Protein AF-A0A1M5WER7-F1 (afdb_monomer)

pLDDT: mean 92.25, std 6.94, range [67.25, 98.0]

Mean predicted aligned error: 3.52 Å

Nearest PDB structures (foldseek):
  7qs3-assembly1_A  TM=5.728E-01  e=1.184E+00  Homo sapiens
  8fs5-assembly1_G  TM=3.573E-01  e=3.951E-01  Saccharomyces cerevisiae
  6hxy-assembly1_B-2  TM=7.843E-01  e=6.702E+00  Danio rerio
  6hxv-assembly1_B  TM=7.696E-01  e=6.702E+00  Danio rerio

Foldseek 3Di:
DDAPDDQDPVNLVVVLVVLVVCVVVVHQKDKDWDDPDPPDATWIWIWGADPQGIKIWTDGVVQQKIWIWDDHNSDTGTDDMDHD

Sequence (84 aa):
MKPYYDLDLTTRNRIIGLIKQCEISNLGNVSFEYYPTPRNEAKTFHMEQNNLGWELVVSERRSGTRDVYEIVGDQITYDYSEKD

Radius of gyration: 12.48 Å; 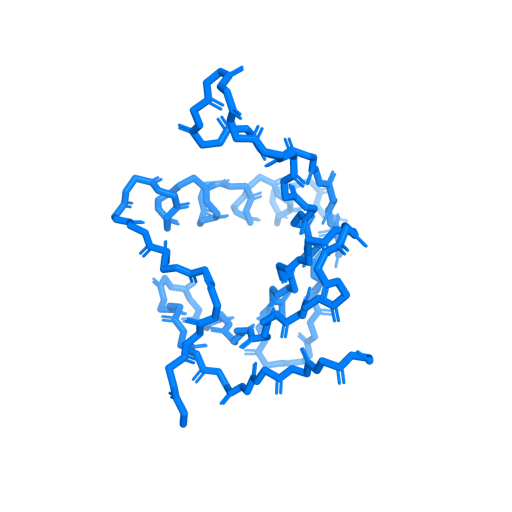Cα contacts (8 Å, |Δi|>4): 136; chains: 1; bounding box: 30×30×31 Å

Secondary structure (DSSP, 8-state):
---SS---HHHHHHHHHHHHHHHHTT-SEEEEEE-SSTTSPPEEEEEEE-SSSEEEEEEETTTTEEEEEEEETTEEEEEEEEE-

Solvent-accessible surface area (backbone atoms only — not comparable to full-atom values): 4941 Å² total; per-residue (Å²): 136,81,64,93,68,83,78,48,72,69,56,48,53,50,52,54,53,49,51,55,50,28,61,76,67,74,43,61,60,54,72,49,79,41,63,94,41,101,84,49,75,57,30,40,39,40,36,39,59,56,99,82,38,33,42,39,38,42,33,34,78,91,75,38,36,34,29,37,29,44,31,49,89,92,45,79,43,81,73,53,68,52,71,113

Structure (mmCIF, N/CA/C/O backbone):
data_AF-A0A1M5WER7-F1
#
_entry.id   AF-A0A1M5WER7-F1
#
loop_
_atom_site.group_PDB
_atom_site.id
_atom_site.type_symbol
_atom_site.label_atom_id
_atom_site.label_alt_id
_atom_site.label_comp_id
_atom_site.label_asym_id
_atom_site.label_entity_id
_atom_site.label_seq_id
_atom_site.pdbx_PDB_ins_code
_atom_site.Cartn_x
_atom_site.Cartn_y
_atom_site.Cartn_z
_atom_site.occupancy
_atom_site.B_iso_or_equiv
_atom_site.auth_seq_id
_atom_site.auth_comp_id
_atom_site.auth_asym_id
_atom_site.auth_atom_id
_atom_site.pdbx_PDB_model_num
ATOM 1 N N . MET A 1 1 ? -1.129 -16.418 -4.876 1.00 72.19 1 MET A N 1
ATOM 2 C CA . MET A 1 1 ? -0.183 -15.879 -5.884 1.00 72.19 1 MET A CA 1
ATOM 3 C C . MET A 1 1 ? 0.824 -14.983 -5.170 1.00 72.19 1 MET A C 1
ATOM 5 O O . MET A 1 1 ? 0.681 -14.811 -3.967 1.00 72.19 1 MET A O 1
ATOM 9 N N . LYS A 1 2 ? 1.865 -14.488 -5.847 1.00 86.75 2 LYS A N 1
ATOM 10 C CA . LYS A 1 2 ? 2.710 -13.405 -5.312 1.00 86.75 2 LYS A CA 1
ATOM 11 C C . LYS A 1 2 ? 2.267 -12.085 -5.958 1.00 86.75 2 LYS A C 1
ATOM 13 O O . LYS A 1 2 ? 1.881 -12.153 -7.126 1.00 86.75 2 LYS A O 1
ATOM 18 N N . PRO A 1 3 ? 2.342 -10.946 -5.251 1.00 92.94 3 PRO A N 1
ATOM 19 C CA . PRO A 1 3 ? 2.027 -9.650 -5.842 1.00 92.94 3 PRO A CA 1
ATOM 20 C C . PRO A 1 3 ? 3.013 -9.288 -6.959 1.00 92.94 3 PRO A C 1
ATOM 22 O O . PRO A 1 3 ? 4.171 -9.722 -6.938 1.00 92.94 3 PRO A O 1
ATOM 25 N N . TYR A 1 4 ? 2.569 -8.467 -7.910 1.00 90.81 4 TYR A N 1
ATOM 26 C CA . TYR A 1 4 ? 3.435 -7.854 -8.922 1.00 90.81 4 TYR A CA 1
ATOM 27 C C . TYR A 1 4 ? 4.369 -6.804 -8.309 1.00 90.81 4 TYR A C 1
ATOM 29 O O . TYR A 1 4 ? 5.487 -6.602 -8.790 1.00 90.81 4 TYR A O 1
ATOM 37 N N . TYR A 1 5 ? 3.945 -6.173 -7.216 1.00 88.75 5 TYR A N 1
ATOM 38 C CA . TYR A 1 5 ? 4.730 -5.239 -6.437 1.00 88.75 5 TYR A CA 1
ATOM 39 C C . TYR A 1 5 ? 4.930 -5.715 -5.000 1.00 88.75 5 TYR A C 1
ATOM 41 O O . TYR A 1 5 ? 3.994 -5.848 -4.219 1.00 88.75 5 TYR A O 1
ATOM 49 N N . ASP A 1 6 ? 6.182 -5.933 -4.609 1.00 89.00 6 ASP A N 1
ATOM 50 C CA . ASP A 1 6 ? 6.481 -6.263 -3.220 1.00 89.00 6 ASP A CA 1
ATOM 51 C C . ASP A 1 6 ? 6.540 -4.993 -2.358 1.00 89.00 6 ASP A C 1
ATOM 53 O O . ASP A 1 6 ? 7.295 -4.056 -2.641 1.00 89.00 6 ASP A O 1
ATOM 57 N N . LEU A 1 7 ? 5.731 -4.963 -1.297 1.00 92.06 7 LEU A N 1
ATOM 58 C CA . LEU A 1 7 ? 5.710 -3.871 -0.329 1.00 92.06 7 LEU A CA 1
ATOM 59 C C . LEU A 1 7 ? 6.839 -4.076 0.681 1.00 92.06 7 LEU A C 1
ATOM 61 O O . LEU A 1 7 ? 6.665 -4.771 1.689 1.00 92.06 7 LEU A O 1
ATOM 65 N N . ASP A 1 8 ? 7.980 -3.437 0.426 1.00 91.75 8 ASP A N 1
ATOM 66 C CA . ASP A 1 8 ? 9.088 -3.404 1.378 1.00 91.75 8 ASP A CA 1
ATOM 67 C C . ASP A 1 8 ? 8.696 -2.719 2.703 1.00 91.75 8 ASP A C 1
ATOM 69 O O . ASP A 1 8 ? 7.688 -2.012 2.810 1.00 91.75 8 ASP A O 1
ATOM 73 N N . LEU A 1 9 ? 9.505 -2.928 3.746 1.00 92.81 9 LEU A N 1
ATOM 74 C CA . LEU A 1 9 ? 9.222 -2.399 5.085 1.00 92.81 9 LEU A CA 1
ATOM 75 C C . LEU A 1 9 ? 9.039 -0.871 5.085 1.00 92.81 9 LEU A C 1
ATOM 77 O O . LEU A 1 9 ? 8.169 -0.344 5.776 1.00 92.81 9 LEU A O 1
ATOM 81 N N . THR A 1 10 ? 9.833 -0.156 4.288 1.00 92.44 10 THR A N 1
ATOM 82 C CA . THR A 1 10 ? 9.757 1.305 4.180 1.00 92.44 10 THR A CA 1
ATOM 83 C C . THR A 1 10 ? 8.423 1.753 3.589 1.00 92.44 10 THR A C 1
ATOM 85 O O . THR A 1 10 ? 7.791 2.673 4.108 1.00 92.44 10 THR A O 1
ATOM 88 N N . THR A 1 11 ? 7.974 1.102 2.518 1.00 93.00 11 THR A N 1
ATOM 89 C CA . THR A 1 11 ? 6.705 1.388 1.845 1.00 93.00 11 THR A CA 1
ATOM 90 C C . THR A 1 11 ? 5.535 1.060 2.765 1.00 93.00 11 THR A C 1
ATOM 92 O O . THR A 1 11 ? 4.645 1.894 2.923 1.00 93.00 11 THR A O 1
ATOM 95 N N . ARG A 1 12 ? 5.580 -0.083 3.464 1.00 95.25 12 ARG A N 1
ATOM 96 C CA . ARG A 1 12 ? 4.582 -0.458 4.483 1.00 95.25 12 ARG A CA 1
ATOM 97 C C . ARG A 1 12 ? 4.454 0.605 5.576 1.00 95.25 12 ARG A C 1
ATOM 99 O O . ARG A 1 12 ? 3.351 1.054 5.866 1.00 95.25 12 ARG A O 1
ATOM 106 N N . ASN A 1 13 ? 5.572 1.079 6.127 1.00 95.19 13 ASN A N 1
ATOM 107 C CA . ASN A 1 13 ? 5.556 2.117 7.162 1.00 95.19 13 ASN A CA 1
ATOM 108 C C . ASN A 1 13 ? 4.964 3.445 6.660 1.00 95.19 13 ASN A C 1
ATOM 110 O O . ASN A 1 13 ? 4.255 4.122 7.403 1.00 95.19 13 ASN A O 1
ATOM 114 N N . ARG A 1 14 ? 5.226 3.817 5.399 1.00 94.06 14 ARG A N 1
ATOM 115 C CA . ARG A 1 14 ? 4.634 5.013 4.7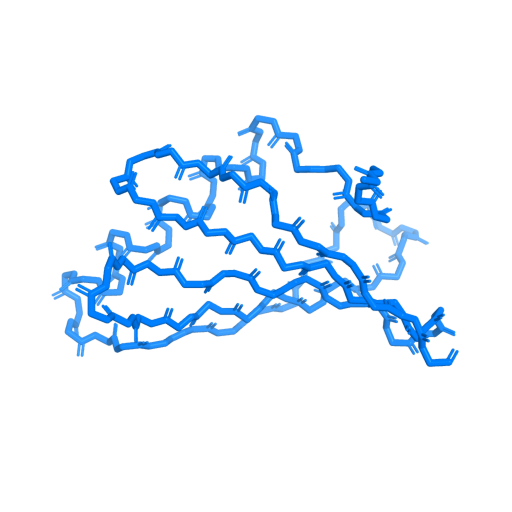75 1.00 94.06 14 ARG A CA 1
ATOM 116 C C . ARG A 1 14 ? 3.121 4.883 4.614 1.00 94.06 14 ARG A C 1
ATOM 118 O O . ARG A 1 14 ? 2.415 5.827 4.946 1.00 94.06 14 ARG A O 1
ATOM 125 N N . ILE A 1 15 ? 2.641 3.723 4.162 1.00 95.88 15 ILE A N 1
ATOM 126 C CA . ILE A 1 15 ? 1.208 3.410 4.036 1.00 95.88 15 ILE A CA 1
ATOM 127 C C . ILE A 1 15 ? 0.500 3.579 5.385 1.00 95.88 15 ILE A C 1
ATOM 129 O O . ILE A 1 15 ? -0.446 4.356 5.489 1.00 95.88 15 ILE A O 1
ATOM 133 N N . ILE A 1 16 ? 1.013 2.938 6.438 1.00 96.69 16 ILE A N 1
ATOM 134 C CA . ILE A 1 16 ? 0.440 3.044 7.788 1.00 96.69 16 ILE A CA 1
ATOM 135 C C . ILE A 1 16 ? 0.468 4.491 8.302 1.00 96.69 16 ILE A C 1
ATOM 137 O O . ILE A 1 16 ? -0.490 4.959 8.915 1.00 96.69 16 ILE A O 1
ATOM 141 N N . GLY A 1 17 ? 1.551 5.227 8.037 1.00 96.44 17 GLY A N 1
ATOM 142 C CA . GLY A 1 17 ? 1.646 6.644 8.385 1.00 96.44 17 GLY A CA 1
ATOM 143 C C . GLY A 1 17 ? 0.577 7.500 7.700 1.00 96.44 17 GLY A C 1
ATOM 144 O O . GLY A 1 17 ? -0.016 8.357 8.351 1.00 96.44 17 GLY A O 1
ATOM 145 N N . LEU A 1 18 ? 0.305 7.254 6.415 1.00 96.38 18 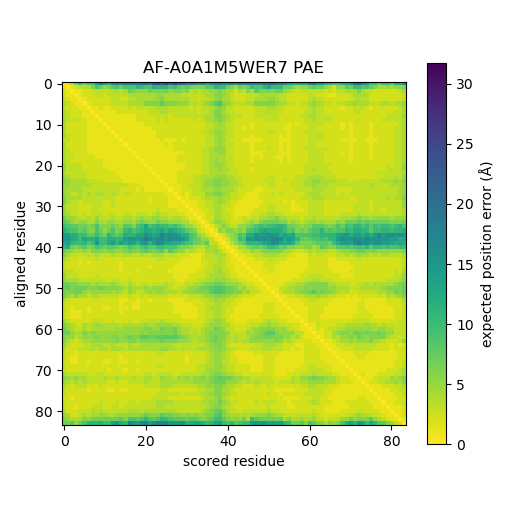LEU A N 1
ATOM 146 C CA . LEU A 1 18 ? -0.731 7.959 5.654 1.00 96.38 18 LEU A CA 1
ATOM 147 C C . LEU A 1 18 ? -2.135 7.641 6.169 1.00 96.38 18 LEU A C 1
ATOM 149 O O . LEU A 1 18 ? -2.911 8.569 6.373 1.00 96.38 18 LEU A O 1
ATOM 153 N N . ILE A 1 19 ? -2.432 6.371 6.457 1.00 96.12 19 ILE A N 1
ATOM 154 C CA . ILE A 1 19 ? -3.717 5.963 7.045 1.00 96.12 19 ILE A CA 1
ATOM 155 C C . ILE A 1 19 ? -3.978 6.713 8.353 1.00 96.12 19 ILE A C 1
ATOM 157 O O . ILE A 1 19 ? -5.033 7.321 8.511 1.00 96.12 19 ILE A O 1
ATOM 161 N N . LYS A 1 20 ? -2.982 6.787 9.246 1.00 96.06 20 LYS A N 1
ATOM 162 C CA . LYS A 1 20 ? -3.093 7.545 10.506 1.00 96.06 20 LYS A CA 1
ATOM 163 C C . LYS A 1 20 ? -3.412 9.025 10.266 1.00 96.06 20 LYS A C 1
ATOM 165 O O . LYS A 1 20 ? -4.188 9.613 11.013 1.00 96.06 20 LYS A O 1
ATOM 170 N N . GLN A 1 21 ? -2.846 9.642 9.225 1.00 97.19 21 GLN A N 1
ATOM 171 C CA . GLN A 1 21 ? -3.181 11.027 8.865 1.00 97.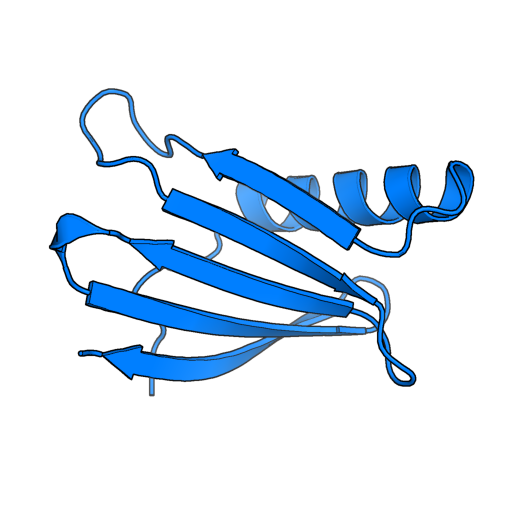19 21 GLN A CA 1
ATOM 172 C C . GLN A 1 21 ? -4.601 11.160 8.302 1.00 97.19 21 GLN A C 1
ATOM 174 O O . GLN A 1 21 ? -5.287 12.133 8.621 1.00 97.19 21 GLN A O 1
ATOM 179 N N . CYS A 1 22 ? -5.056 10.195 7.502 1.00 96.62 22 CYS A N 1
ATOM 180 C CA . CYS A 1 22 ? -6.429 10.148 7.005 1.00 96.62 22 CYS A CA 1
ATOM 181 C C . CYS A 1 22 ? -7.440 10.020 8.150 1.00 96.62 22 CYS A C 1
ATOM 183 O O . CYS A 1 22 ? -8.408 10.774 8.177 1.00 96.62 22 CYS A O 1
ATOM 185 N N . GLU A 1 23 ? -7.177 9.159 9.134 1.00 94.00 23 GLU A N 1
ATOM 186 C CA . GLU A 1 23 ? -8.018 8.991 10.326 1.00 94.00 23 GLU A CA 1
ATOM 187 C C . GLU A 1 23 ? -8.100 10.279 11.157 1.00 94.00 23 GLU A C 1
ATOM 189 O O . GLU A 1 23 ? -9.195 10.719 11.505 1.00 94.00 23 GLU A O 1
ATOM 194 N N . ILE A 1 24 ? -6.962 10.941 11.409 1.00 97.44 24 ILE A N 1
ATOM 195 C CA . ILE A 1 24 ? -6.918 12.243 12.103 1.00 97.44 24 ILE A CA 1
ATOM 196 C C . ILE A 1 24 ? -7.722 13.306 11.341 1.00 97.44 24 ILE A C 1
ATOM 198 O O . ILE A 1 24 ? -8.376 14.152 11.949 1.00 97.44 24 ILE A O 1
ATOM 202 N N . SER A 1 25 ? -7.671 13.264 10.010 1.00 97.38 25 SER A N 1
ATOM 203 C CA . SER A 1 25 ? -8.318 14.243 9.132 1.00 97.38 25 SER A CA 1
ATOM 204 C C . SER A 1 25 ? -9.765 13.885 8.774 1.00 97.38 25 SER A C 1
ATOM 206 O O . SER A 1 25 ? -10.399 14.636 8.034 1.00 97.38 25 SER A O 1
ATOM 208 N N . ASN A 1 26 ? -10.290 12.759 9.272 1.00 96.12 26 ASN A N 1
ATOM 209 C CA . ASN A 1 26 ? -11.598 12.207 8.910 1.00 96.12 26 ASN A CA 1
ATOM 210 C C . ASN A 1 26 ? -11.790 12.041 7.383 1.00 96.12 26 ASN A C 1
ATOM 212 O O . ASN A 1 26 ? -12.822 12.414 6.822 1.00 96.12 26 ASN A O 1
ATOM 216 N N . LEU A 1 27 ? -10.768 11.511 6.703 1.00 96.81 27 LEU A N 1
ATOM 217 C CA . LEU A 1 27 ? -10.775 11.191 5.274 1.00 96.81 27 LEU A CA 1
ATOM 218 C C . LEU A 1 27 ? -10.924 9.681 5.078 1.00 96.81 27 LEU A C 1
ATOM 220 O O . LEU A 1 27 ? -10.123 8.915 5.602 1.00 96.81 27 LEU A O 1
ATOM 224 N N . GLY A 1 28 ? -11.910 9.263 4.280 1.00 96.31 28 GLY A N 1
ATOM 225 C CA . GLY A 1 28 ? -12.175 7.846 3.993 1.00 96.31 28 GLY A CA 1
ATOM 226 C C . GLY A 1 28 ? -11.389 7.267 2.814 1.00 96.31 28 GLY A C 1
ATOM 227 O O . GLY A 1 28 ? -11.536 6.090 2.511 1.00 96.31 28 GLY A O 1
ATOM 228 N N . ASN A 1 29 ? -10.590 8.073 2.111 1.00 96.94 29 ASN A N 1
ATOM 229 C CA . ASN A 1 29 ? -9.714 7.596 1.045 1.00 96.94 29 ASN A CA 1
ATOM 230 C C . ASN A 1 29 ? -8.524 8.536 0.822 1.00 96.94 29 ASN A C 1
ATOM 232 O O . ASN A 1 29 ? -8.513 9.687 1.267 1.00 96.94 29 ASN A O 1
ATOM 236 N N . VAL A 1 30 ? -7.510 8.025 0.131 1.00 96.56 30 VAL A N 1
ATOM 237 C CA . VAL A 1 30 ? -6.353 8.786 -0.341 1.00 96.56 30 VAL A CA 1
ATOM 238 C C . VAL A 1 30 ? -5.734 8.083 -1.542 1.00 96.56 30 VAL A C 1
ATOM 240 O O . VAL A 1 30 ? -5.746 6.859 -1.656 1.00 96.56 30 VAL A O 1
ATOM 243 N N . SER A 1 31 ? -5.181 8.852 -2.474 1.00 96.50 31 SER A N 1
ATOM 244 C CA . SER A 1 31 ? -4.424 8.306 -3.598 1.00 96.50 31 SER A CA 1
ATOM 245 C C . SER A 1 31 ? -3.163 9.104 -3.843 1.00 96.50 31 SER A C 1
ATOM 247 O O . SER A 1 31 ? -3.157 10.325 -3.694 1.00 96.50 31 SER A O 1
ATOM 249 N N . PHE A 1 32 ? -2.096 8.415 -4.228 1.00 93.94 32 PHE A N 1
ATOM 250 C CA . PHE A 1 32 ? -0.834 9.049 -4.575 1.00 93.94 32 PHE A CA 1
ATOM 251 C C . PHE A 1 32 ? -0.065 8.228 -5.606 1.00 93.94 32 PHE A C 1
ATOM 253 O O . PHE A 1 32 ? -0.212 7.010 -5.711 1.00 93.94 32 PHE A O 1
ATOM 260 N N . GLU A 1 33 ? 0.784 8.913 -6.363 1.00 92.81 33 GLU A N 1
ATOM 261 C CA . GLU A 1 33 ? 1.782 8.263 -7.201 1.00 92.81 33 GLU A CA 1
ATOM 262 C C . GLU A 1 33 ? 3.067 8.051 -6.409 1.00 92.81 33 GLU A C 1
ATOM 264 O O . GLU A 1 33 ? 3.548 8.938 -5.699 1.00 92.81 33 GLU A O 1
ATOM 269 N N . TYR A 1 34 ? 3.646 6.868 -6.559 1.00 88.56 34 TYR A N 1
ATOM 270 C CA . TYR A 1 34 ? 4.880 6.483 -5.907 1.00 88.56 34 TYR A CA 1
ATOM 271 C C . TYR A 1 34 ? 5.917 6.053 -6.935 1.00 88.56 34 TYR A C 1
ATOM 273 O O . TYR A 1 34 ? 5.647 5.224 -7.801 1.00 88.56 34 TYR A O 1
ATOM 281 N N . TYR A 1 35 ? 7.125 6.593 -6.792 1.00 85.38 35 TYR A N 1
ATOM 282 C CA . TYR A 1 35 ? 8.273 6.316 -7.650 1.00 85.38 35 TYR A CA 1
ATOM 283 C C . TYR A 1 35 ? 9.323 5.568 -6.815 1.00 85.38 35 TYR A C 1
ATOM 285 O O . TYR A 1 35 ? 10.133 6.212 -6.144 1.00 85.38 35 TYR A O 1
ATOM 293 N N . PRO A 1 36 ? 9.326 4.218 -6.805 1.00 74.88 36 PRO A N 1
ATOM 294 C CA . PRO A 1 36 ? 10.220 3.442 -5.940 1.00 74.88 36 PRO A CA 1
ATOM 295 C C . PRO A 1 36 ? 11.696 3.685 -6.270 1.00 74.88 36 PRO A C 1
ATOM 297 O O . PRO A 1 36 ? 12.553 3.661 -5.392 1.00 74.88 36 PRO A O 1
ATOM 300 N N . THR A 1 37 ? 11.992 3.938 -7.548 1.00 75.19 37 THR A N 1
ATOM 301 C CA . THR A 1 37 ? 13.296 4.409 -8.013 1.00 75.19 37 THR A CA 1
ATOM 302 C C . THR A 1 37 ? 13.101 5.443 -9.128 1.00 75.19 37 THR A C 1
ATOM 304 O O . THR A 1 37 ? 12.096 5.373 -9.836 1.00 75.19 37 THR A O 1
ATOM 307 N N . PRO A 1 38 ? 14.062 6.361 -9.360 1.00 67.81 38 PRO A N 1
ATOM 308 C CA . PRO A 1 38 ? 13.942 7.407 -10.386 1.00 67.81 38 PRO A CA 1
ATOM 309 C C . PRO A 1 38 ? 13.777 6.899 -11.827 1.00 67.81 38 PRO A C 1
ATOM 311 O O . PRO A 1 38 ? 13.501 7.688 -12.723 1.00 67.81 38 PRO A O 1
ATOM 314 N N . ARG A 1 39 ? 14.017 5.603 -12.072 1.00 67.25 39 ARG A N 1
ATOM 315 C CA . ARG A 1 39 ? 13.914 4.966 -13.394 1.00 67.25 39 ARG A CA 1
ATOM 316 C C . ARG A 1 39 ? 12.721 4.021 -13.522 1.00 67.25 39 ARG A C 1
ATOM 318 O O . ARG A 1 39 ? 12.477 3.534 -14.623 1.00 67.25 39 ARG A O 1
ATOM 325 N N . ASN A 1 40 ? 12.020 3.742 -12.425 1.00 72.19 40 ASN A N 1
ATOM 326 C CA . ASN A 1 40 ? 10.838 2.894 -12.450 1.00 72.19 40 ASN A CA 1
ATOM 327 C C . ASN A 1 40 ? 9.605 3.722 -12.786 1.00 72.19 40 ASN A C 1
ATOM 329 O O . ASN A 1 40 ? 9.519 4.905 -12.456 1.00 72.19 40 ASN A O 1
ATOM 333 N N . GLU A 1 41 ? 8.649 3.068 -13.432 1.00 80.06 41 GLU A N 1
ATOM 334 C CA . GLU A 1 41 ? 7.343 3.654 -13.670 1.00 80.06 41 GLU A CA 1
ATOM 335 C C . GLU A 1 41 ? 6.642 3.960 -12.345 1.00 80.06 41 GLU A C 1
ATOM 337 O O . GLU A 1 41 ? 6.816 3.249 -11.345 1.00 80.06 41 GLU A O 1
ATOM 342 N N . ALA A 1 42 ? 5.875 5.050 -12.353 1.00 86.94 42 ALA A N 1
ATOM 343 C CA . ALA A 1 42 ? 5.040 5.423 -11.231 1.00 86.94 42 ALA A CA 1
ATOM 344 C C . ALA A 1 42 ? 4.042 4.301 -10.955 1.00 86.94 42 ALA A C 1
ATOM 346 O O . ALA A 1 42 ? 3.353 3.818 -11.855 1.00 86.94 42 ALA A O 1
ATOM 347 N N . LYS A 1 43 ? 3.948 3.916 -9.691 1.00 91.69 43 LYS A N 1
ATOM 348 C CA . LYS A 1 43 ? 2.862 3.080 -9.205 1.00 91.69 43 LYS A CA 1
ATOM 349 C C . LYS A 1 43 ? 1.804 3.971 -8.598 1.00 91.69 43 LYS A C 1
ATOM 351 O O . LYS A 1 43 ? 2.129 4.875 -7.829 1.00 91.69 43 LYS A O 1
ATOM 356 N N . THR A 1 44 ? 0.549 3.710 -8.916 1.00 95.31 44 THR A N 1
ATOM 357 C CA . THR A 1 44 ? -0.569 4.386 -8.267 1.00 95.31 44 THR A CA 1
ATOM 358 C C . THR A 1 44 ? -0.965 3.581 -7.045 1.00 95.31 44 THR A C 1
ATOM 360 O O . THR A 1 44 ? -1.230 2.387 -7.150 1.00 95.31 44 THR A O 1
ATOM 363 N N . PHE A 1 45 ? -0.982 4.241 -5.895 1.00 96.88 45 PHE A N 1
ATOM 364 C CA . PHE A 1 45 ? -1.493 3.709 -4.643 1.00 96.88 45 PHE A CA 1
ATOM 365 C C . PHE A 1 45 ? -2.842 4.364 -4.397 1.00 96.88 45 PHE A C 1
ATOM 367 O O . PHE A 1 45 ? -2.925 5.592 -4.337 1.00 96.88 45 PHE A O 1
ATOM 374 N N . HIS A 1 46 ? -3.884 3.560 -4.255 1.00 97.44 46 HIS A N 1
ATOM 375 C CA . HIS A 1 46 ? -5.216 4.002 -3.873 1.00 97.44 46 HIS A CA 1
ATOM 376 C C . HIS A 1 46 ? -5.613 3.269 -2.598 1.00 97.44 46 HIS A C 1
ATOM 378 O O . HIS A 1 46 ? -5.562 2.045 -2.557 1.00 97.44 46 HIS A O 1
ATOM 384 N N . MET A 1 47 ? -5.949 4.015 -1.552 1.00 97.44 47 MET A N 1
ATOM 385 C CA . MET A 1 47 ? -6.387 3.468 -0.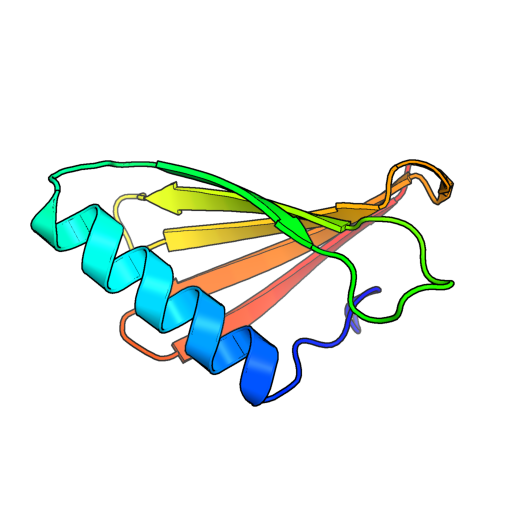275 1.00 97.44 47 MET A CA 1
ATOM 386 C C . MET A 1 47 ? -7.781 3.979 0.035 1.00 97.44 47 MET A C 1
ATOM 388 O O . MET A 1 47 ? -8.018 5.187 -0.040 1.00 97.44 47 MET A O 1
ATOM 392 N N . GLU A 1 48 ? -8.668 3.079 0.429 1.00 97.88 48 GLU A N 1
ATOM 393 C CA . GLU A 1 48 ? -10.031 3.408 0.832 1.00 97.88 48 GLU A CA 1
ATOM 394 C C . GLU A 1 48 ? -10.440 2.648 2.091 1.00 97.88 48 GLU A C 1
ATOM 396 O O . GLU A 1 48 ? -10.053 1.500 2.307 1.00 97.88 48 GLU A O 1
ATOM 401 N N . GLN A 1 49 ? -11.199 3.316 2.953 1.00 97.06 49 GLN A N 1
ATOM 402 C CA . GLN A 1 49 ? -11.706 2.743 4.188 1.00 97.06 49 GLN A CA 1
ATOM 403 C C . GLN A 1 49 ? -12.985 1.948 3.914 1.00 97.06 49 GLN A C 1
ATOM 405 O O . GLN A 1 49 ? -13.892 2.413 3.223 1.00 97.06 49 GLN A O 1
ATOM 410 N N . ASN A 1 50 ? -13.088 0.770 4.520 1.00 93.44 50 ASN A N 1
ATOM 411 C CA . ASN A 1 50 ? -14.278 -0.069 4.505 1.00 93.44 50 ASN A CA 1
ATOM 412 C C . ASN A 1 50 ? -14.676 -0.472 5.940 1.00 93.44 50 ASN A C 1
ATOM 414 O O . ASN A 1 50 ? -14.089 -0.023 6.924 1.00 93.44 50 ASN A O 1
ATOM 418 N N . ASN A 1 51 ? -15.697 -1.322 6.079 1.00 92.00 51 ASN A N 1
ATOM 419 C CA . ASN A 1 51 ? -16.215 -1.729 7.393 1.00 92.00 51 ASN A CA 1
ATOM 420 C C . ASN A 1 51 ? -15.236 -2.584 8.225 1.00 92.00 51 ASN A C 1
ATOM 422 O O . ASN A 1 51 ? -15.463 -2.763 9.420 1.00 92.00 51 ASN A O 1
ATOM 426 N N . LEU A 1 52 ? -14.199 -3.154 7.607 1.00 91.12 52 LEU A N 1
ATOM 427 C CA . LEU A 1 52 ? -13.231 -4.059 8.236 1.00 91.12 52 LEU A CA 1
ATOM 428 C C . LEU A 1 52 ? -11.865 -3.397 8.480 1.00 91.12 52 LEU A C 1
ATOM 430 O O . LEU A 1 52 ? -11.086 -3.891 9.294 1.00 91.12 52 LEU A O 1
ATOM 434 N N . GLY A 1 53 ? -11.579 -2.284 7.808 1.00 95.12 53 GLY A N 1
ATOM 435 C CA . GLY A 1 53 ? -10.294 -1.600 7.861 1.00 95.12 53 GLY A CA 1
ATOM 436 C C . GLY A 1 53 ? -10.087 -0.749 6.615 1.00 95.12 53 GLY A C 1
ATOM 437 O O . GLY A 1 53 ? -10.947 0.054 6.259 1.00 95.12 53 GLY A O 1
ATOM 438 N N . TRP A 1 54 ? -8.947 -0.930 5.958 1.00 97.81 54 TRP A N 1
ATOM 439 C CA . TRP A 1 54 ? -8.612 -0.256 4.709 1.00 97.81 54 TRP A CA 1
ATOM 440 C C . TRP A 1 54 ? -8.279 -1.273 3.619 1.00 97.81 54 TRP A C 1
ATOM 442 O O . TRP A 1 54 ? -7.628 -2.281 3.882 1.00 97.81 54 TRP A O 1
ATOM 452 N N . GLU A 1 55 ? -8.689 -0.989 2.390 1.00 98.00 55 GLU A N 1
ATOM 453 C CA . GLU A 1 55 ? -8.182 -1.655 1.193 1.00 98.00 55 GLU A CA 1
ATOM 454 C C . GLU A 1 55 ? -7.082 -0.784 0.585 1.00 98.00 55 GLU A C 1
ATOM 456 O O . GLU A 1 55 ? -7.212 0.439 0.506 1.00 98.00 55 GLU A O 1
ATOM 461 N N . LEU A 1 56 ? -5.987 -1.410 0.162 1.00 97.69 56 LEU A N 1
ATOM 462 C CA . LEU A 1 56 ? -4.944 -0.789 -0.639 1.00 97.69 56 LEU A CA 1
ATOM 463 C C . LEU A 1 56 ? -4.893 -1.461 -2.004 1.00 97.69 56 LEU A C 1
ATOM 465 O O . LEU A 1 56 ? -4.666 -2.661 -2.128 1.00 97.69 56 LEU A O 1
ATOM 469 N N . VAL A 1 57 ? -4.970 -0.633 -3.029 1.00 97.31 57 VAL A N 1
ATOM 470 C CA . VAL A 1 57 ? -4.786 -0.994 -4.422 1.00 97.31 57 VAL A CA 1
ATOM 471 C C . VAL A 1 57 ? -3.481 -0.392 -4.919 1.00 97.31 57 VAL A C 1
ATOM 473 O O . VAL A 1 57 ? -3.279 0.821 -4.842 1.00 97.31 57 VAL A O 1
ATOM 476 N N . VAL A 1 58 ? -2.608 -1.230 -5.473 1.00 96.06 58 VAL A N 1
ATOM 477 C CA . VAL A 1 58 ? -1.376 -0.805 -6.141 1.00 96.06 58 VAL A CA 1
ATOM 478 C C . VAL A 1 58 ? -1.467 -1.172 -7.612 1.00 96.06 58 VAL A C 1
ATOM 480 O O . VAL A 1 58 ? -1.511 -2.350 -7.948 1.00 96.06 58 VAL A O 1
ATOM 483 N N . SER A 1 59 ? -1.476 -0.182 -8.500 1.00 95.25 59 SER A N 1
ATOM 484 C CA . SER A 1 59 ? -1.573 -0.412 -9.945 1.00 95.25 59 SER A CA 1
ATOM 485 C C . SER A 1 59 ? -0.387 0.161 -10.715 1.00 95.25 59 SER A C 1
ATOM 487 O O . SER A 1 59 ? 0.121 1.238 -10.391 1.00 95.25 59 SER A O 1
ATOM 489 N N . GLU A 1 60 ? 0.016 -0.530 -11.778 1.00 91.44 60 GLU A N 1
ATOM 490 C CA . GLU A 1 60 ? 1.039 -0.082 -12.726 1.00 91.44 60 GLU A CA 1
ATOM 491 C C . GLU A 1 60 ? 0.437 0.022 -14.134 1.00 91.44 60 GLU A C 1
ATOM 493 O O . GLU A 1 60 ? 0.053 -0.972 -14.755 1.00 91.44 60 GLU A O 1
ATOM 498 N N . ARG A 1 61 ? 0.347 1.256 -14.647 1.00 86.25 61 ARG A N 1
ATOM 499 C CA . ARG A 1 61 ? -0.446 1.583 -15.840 1.00 86.25 61 ARG A CA 1
ATOM 500 C C . ARG A 1 61 ? 0.039 0.874 -17.102 1.00 86.25 61 ARG A C 1
ATOM 502 O O . ARG A 1 61 ? -0.784 0.400 -17.879 1.00 86.25 61 ARG A O 1
ATOM 509 N N . ARG A 1 62 ? 1.348 0.814 -17.349 1.00 85.50 62 ARG A N 1
ATOM 510 C CA . ARG A 1 62 ? 1.893 0.200 -18.570 1.00 85.50 62 ARG A CA 1
ATOM 511 C C . ARG A 1 62 ? 1.755 -1.313 -18.609 1.00 85.50 62 ARG A C 1
ATOM 513 O O . ARG A 1 62 ? 1.606 -1.862 -19.698 1.00 85.50 62 ARG A O 1
ATOM 520 N N . SER A 1 63 ? 1.879 -1.984 -17.467 1.00 86.94 63 SER A N 1
ATOM 521 C CA . SER A 1 63 ? 1.780 -3.444 -17.404 1.00 86.94 63 SER A CA 1
ATOM 522 C C . SER A 1 63 ? 0.342 -3.937 -17.261 1.00 86.94 63 SER A C 1
ATOM 524 O O . SER A 1 63 ? 0.119 -5.134 -17.446 1.00 86.94 63 SER A O 1
ATOM 526 N N . GLY A 1 64 ? -0.603 -3.036 -16.958 1.00 90.56 64 GLY A N 1
ATOM 527 C CA . GLY A 1 64 ? -2.006 -3.378 -16.724 1.00 90.56 64 GLY A CA 1
ATOM 528 C C . GLY A 1 64 ? -2.183 -4.258 -15.490 1.00 90.56 64 GLY A C 1
ATOM 529 O O . GLY A 1 64 ? -3.090 -5.079 -15.451 1.00 90.56 64 GLY A O 1
ATOM 530 N N . THR A 1 65 ? -1.268 -4.162 -14.518 1.00 93.38 65 THR A N 1
ATOM 531 C CA . THR A 1 65 ? -1.295 -4.994 -13.309 1.00 93.38 65 THR A CA 1
ATOM 532 C C . THR A 1 65 ? -1.854 -4.223 -12.127 1.00 93.38 65 THR A C 1
ATOM 534 O O . THR A 1 65 ? -1.609 -3.020 -11.975 1.00 93.38 65 THR A O 1
ATOM 537 N N . ARG A 1 66 ? -2.587 -4.936 -11.274 1.00 95.00 66 ARG A N 1
ATOM 538 C CA . ARG A 1 66 ? -3.142 -4.429 -10.022 1.00 95.00 66 ARG A CA 1
ATOM 539 C C . ARG A 1 66 ? -2.915 -5.455 -8.922 1.00 95.00 66 ARG A C 1
ATOM 541 O O . ARG A 1 66 ? -3.222 -6.626 -9.106 1.00 95.00 66 ARG A O 1
ATOM 548 N N . ASP A 1 67 ? -2.402 -5.014 -7.785 1.00 96.75 67 ASP A N 1
ATOM 549 C CA . ASP A 1 67 ? -2.332 -5.790 -6.552 1.00 96.75 67 ASP A CA 1
ATOM 550 C C . ASP A 1 67 ? -3.289 -5.193 -5.523 1.00 96.75 67 ASP A C 1
ATOM 552 O O . ASP A 1 67 ? -3.359 -3.969 -5.375 1.00 96.75 67 ASP A O 1
ATOM 556 N N . VAL A 1 68 ? -4.005 -6.057 -4.811 1.00 96.88 68 VAL A N 1
ATOM 557 C CA . VAL A 1 68 ? -4.951 -5.685 -3.759 1.00 96.88 68 VAL A CA 1
ATOM 558 C C . VAL A 1 68 ? -4.458 -6.230 -2.421 1.00 96.88 68 VAL A C 1
ATOM 560 O O . VAL A 1 68 ? -4.002 -7.374 -2.315 1.00 96.88 68 VAL A O 1
ATOM 563 N N . TYR A 1 69 ? -4.518 -5.384 -1.398 1.00 97.38 69 TYR A N 1
ATOM 564 C CA . TYR A 1 69 ? -4.114 -5.691 -0.033 1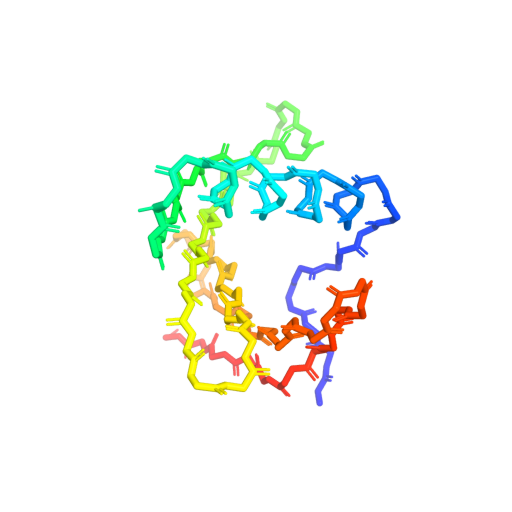.00 97.38 69 TYR A CA 1
ATOM 565 C C . TYR A 1 69 ? -5.191 -5.233 0.941 1.00 97.38 69 TYR A C 1
ATOM 567 O O . TYR A 1 69 ? -5.749 -4.146 0.798 1.00 97.38 69 TYR A O 1
ATOM 575 N N . GLU A 1 70 ? -5.396 -6.014 1.991 1.00 97.12 70 GLU A N 1
ATOM 576 C CA . GLU A 1 70 ? -6.188 -5.619 3.147 1.00 97.12 70 GLU A CA 1
ATOM 577 C C . GLU A 1 70 ? -5.281 -5.062 4.244 1.00 97.12 70 GLU A C 1
ATOM 579 O O . GLU A 1 70 ? -4.168 -5.553 4.480 1.00 97.12 70 GLU A O 1
ATOM 584 N N . ILE A 1 71 ? -5.769 -4.040 4.941 1.00 97.31 71 ILE A N 1
ATOM 585 C CA . ILE A 1 71 ? -5.073 -3.396 6.045 1.00 97.31 71 ILE A CA 1
ATOM 586 C C . ILE A 1 71 ? -5.995 -3.345 7.260 1.00 97.31 71 ILE A C 1
ATOM 588 O O . ILE A 1 71 ? -7.001 -2.633 7.277 1.00 97.31 71 ILE A O 1
ATOM 592 N N . VAL A 1 72 ? -5.618 -4.085 8.302 1.00 95.69 72 VAL A N 1
ATOM 593 C CA . VAL A 1 72 ? -6.340 -4.148 9.579 1.00 95.69 72 VAL A CA 1
ATOM 594 C C . VAL A 1 72 ? -5.371 -3.782 10.700 1.00 95.69 72 VAL A C 1
ATOM 596 O O . VAL A 1 72 ? -4.415 -4.506 10.992 1.00 95.69 72 VAL A O 1
ATOM 599 N N . GLY A 1 73 ? -5.591 -2.620 11.321 1.00 90.00 73 GLY A N 1
ATOM 600 C CA . GLY A 1 73 ? -4.618 -2.027 12.239 1.00 90.00 73 GLY A CA 1
ATOM 601 C C . GLY A 1 73 ? -3.296 -1.724 11.523 1.00 90.00 73 GLY A C 1
ATOM 602 O O . GLY A 1 73 ? -3.287 -1.064 10.491 1.00 90.00 73 GLY A O 1
ATOM 603 N N . ASP A 1 74 ? -2.180 -2.232 12.052 1.00 91.50 74 ASP A N 1
ATOM 604 C CA . ASP A 1 74 ? -0.852 -2.076 11.435 1.00 91.50 74 ASP A CA 1
ATOM 605 C C . ASP A 1 74 ? -0.461 -3.275 10.530 1.00 91.50 74 ASP A C 1
ATOM 607 O O . ASP A 1 74 ? 0.678 -3.364 10.063 1.00 91.50 74 ASP A O 1
ATOM 611 N N . GLN A 1 75 ? -1.369 -4.232 10.291 1.00 95.12 75 GLN A N 1
ATOM 612 C CA . GLN A 1 75 ? -1.100 -5.407 9.454 1.00 95.12 75 GLN A CA 1
ATOM 613 C C . GLN A 1 75 ? -1.540 -5.168 8.012 1.00 95.12 75 GLN A C 1
ATOM 615 O O . GLN A 1 75 ? -2.703 -4.876 7.770 1.00 95.12 75 GLN A O 1
ATOM 620 N N . ILE A 1 76 ? -0.608 -5.341 7.067 1.00 96.69 76 ILE A N 1
ATOM 621 C CA . ILE A 1 76 ? -0.863 -5.287 5.621 1.00 96.69 76 ILE A CA 1
ATOM 622 C C . ILE A 1 76 ? -0.731 -6.701 5.055 1.00 96.69 76 ILE A C 1
ATOM 624 O O . ILE A 1 76 ? 0.377 -7.265 5.037 1.00 96.69 76 ILE A O 1
ATOM 628 N N . THR A 1 77 ? -1.848 -7.238 4.573 1.00 95.81 77 THR A N 1
ATOM 629 C CA . THR A 1 77 ? -1.979 -8.597 4.047 1.00 95.81 77 THR A CA 1
ATOM 630 C C . THR A 1 77 ? -2.303 -8.536 2.565 1.00 95.81 77 THR A C 1
ATOM 632 O O . THR A 1 77 ? -3.189 -7.807 2.144 1.00 95.81 77 THR A O 1
ATOM 635 N N . TYR A 1 78 ? -1.558 -9.287 1.760 1.00 96.81 78 TY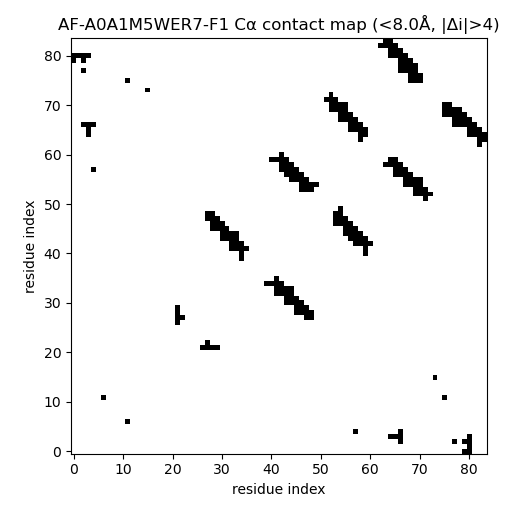R A N 1
ATOM 636 C CA . TYR A 1 78 ? -1.867 -9.439 0.341 1.00 96.81 78 TYR A CA 1
ATOM 637 C C . TYR A 1 78 ? -3.114 -10.304 0.162 1.00 96.81 78 TYR A C 1
ATOM 639 O O . TYR A 1 78 ? -3.194 -11.364 0.787 1.00 96.81 78 TYR A O 1
ATOM 647 N N . ASP A 1 79 ? -4.017 -9.881 -0.718 1.00 95.62 79 ASP A N 1
ATOM 648 C CA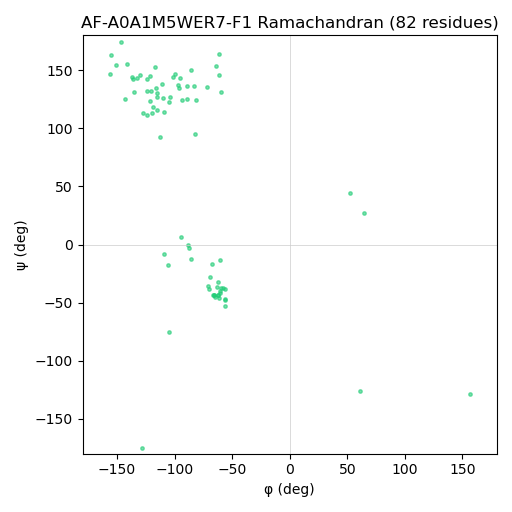 . ASP A 1 79 ? -5.229 -10.623 -1.057 1.00 95.62 79 ASP A CA 1
ATOM 649 C C . ASP A 1 79 ? -5.086 -11.291 -2.438 1.00 95.62 79 ASP A C 1
ATOM 651 O O . ASP A 1 79 ? -4.775 -12.485 -2.542 1.00 95.62 79 ASP A O 1
ATOM 655 N N . TYR A 1 80 ? -5.186 -10.510 -3.516 1.00 96.06 80 TYR A N 1
ATOM 656 C CA . TYR A 1 80 ? -5.054 -11.006 -4.887 1.00 96.06 80 TYR A CA 1
ATOM 657 C C . TYR A 1 80 ? -4.408 -9.988 -5.832 1.00 96.06 80 TYR A C 1
ATOM 659 O O . TYR A 1 80 ? -4.125 -8.844 -5.476 1.00 96.06 80 TYR A O 1
ATOM 667 N N . SER A 1 81 ? -4.151 -10.440 -7.060 1.00 96.38 81 SER A N 1
ATOM 668 C CA . SER A 1 81 ? -3.678 -9.597 -8.153 1.00 96.38 81 SER A CA 1
ATOM 669 C C . SER A 1 81 ? -4.526 -9.813 -9.396 1.00 96.38 81 SER A C 1
ATOM 671 O O . SER A 1 81 ? -4.919 -10.941 -9.697 1.00 96.38 81 SER A O 1
ATOM 673 N N . GLU A 1 82 ? -4.719 -8.748 -10.159 1.00 93.94 82 GLU A N 1
ATOM 674 C CA . GLU A 1 82 ? -5.392 -8.736 -11.453 1.00 93.94 82 GLU A CA 1
ATOM 675 C C . GLU A 1 82 ? -4.403 -8.302 -12.535 1.00 93.94 82 GLU A C 1
ATOM 677 O O . GLU A 1 82 ? -3.423 -7.590 -12.277 1.00 93.94 82 GLU A O 1
ATOM 682 N N . LYS A 1 83 ? -4.647 -8.766 -13.757 1.00 91.44 83 LYS A N 1
ATOM 683 C CA . LYS A 1 83 ? -3.935 -8.302 -14.937 1.00 91.44 83 LYS A CA 1
ATOM 684 C C . LYS A 1 83 ? -4.897 -8.248 -16.114 1.00 91.44 83 LYS A C 1
ATOM 686 O O . LYS A 1 83 ? -5.502 -9.274 -16.429 1.00 91.44 83 LYS A O 1
ATOM 691 N N . ASP A 1 84 ? -4.974 -7.074 -16.726 1.00 80.31 84 ASP A N 1
ATOM 692 C CA . ASP A 1 84 ? -5.721 -6.824 -17.962 1.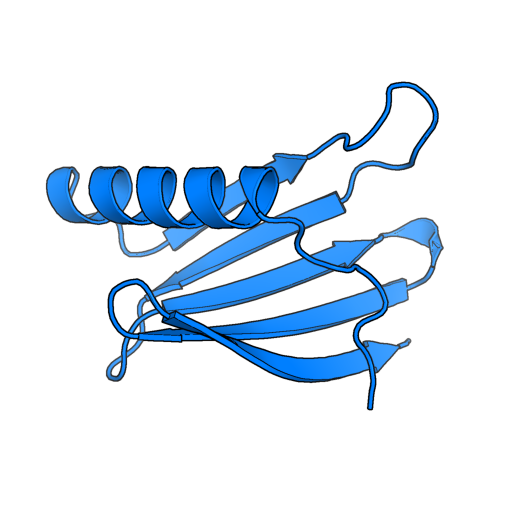00 80.31 84 ASP A CA 1
ATOM 693 C C . ASP A 1 84 ? -5.028 -7.425 -19.201 1.00 80.31 84 ASP A C 1
ATOM 695 O O . ASP A 1 84 ? -3.769 -7.477 -19.246 1.00 80.31 84 ASP A O 1
#

Organism: NCBI:txid1121420